Protein AF-A0A4U2ZKZ8-F1 (afdb_monomer)

Solvent-accessible surface area (backbone atoms only — not comparable to full-atom values): 3515 Å² total; per-residue (Å²): 131,80,55,72,65,59,49,49,52,54,51,52,55,51,48,53,53,46,52,53,50,50,54,57,58,72,68,55,78,80,84,45,72,70,56,41,53,54,51,53,53,52,48,53,52,46,53,51,50,51,52,49,50,55,55,48,63,76,74,108

Nearest PDB structures (foldseek):
  7n6g-assembly1_3I  TM=5.397E-01  e=4.078E+00  Chlamydomonas reinhardtii
  7enj-assembly1_V  TM=4.570E-01  e=3.824E+00  Homo sapiens
  2rmk-assembly1_B  TM=5.462E-01  e=7.275E+00  Homo sapiens
  5u0p-assembly1_V  TM=4.546E-01  e=4.946E+00  Schizosaccharomyces pombe

Mean predicted aligned error: 3.72 Å

Structure (mmCIF, N/CA/C/O backbone):
data_AF-A0A4U2ZKZ8-F1
#
_entry.id   AF-A0A4U2ZKZ8-F1
#
loop_
_atom_site.group_PDB
_atom_site.id
_atom_site.type_symbol
_atom_site.label_atom_id
_atom_site.label_alt_id
_atom_site.label_comp_id
_atom_site.label_asym_id
_atom_site.label_entity_id
_atom_site.label_seq_id
_atom_site.pdbx_PDB_ins_code
_atom_site.Cartn_x
_atom_site.Cartn_y
_atom_site.Cartn_z
_atom_site.occupancy
_atom_site.B_iso_or_equiv
_atom_site.auth_seq_id
_atom_site.auth_comp_id
_atom_site.auth_asym_id
_atom_site.auth_atom_id
_atom_site.pdbx_PDB_model_n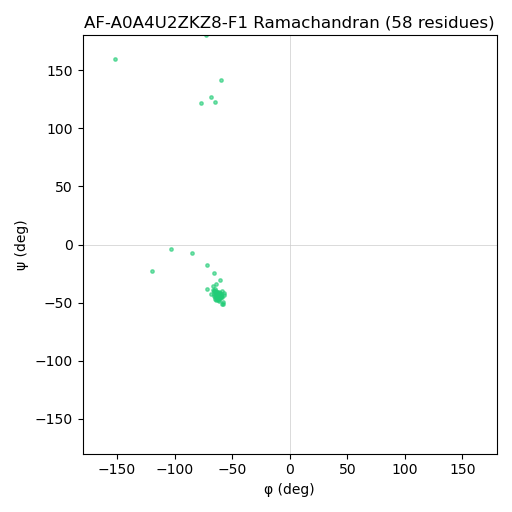um
ATOM 1 N N . LYS A 1 1 ? 15.403 -12.455 -15.367 1.00 76.50 1 LYS A N 1
ATOM 2 C CA . LYS A 1 1 ? 15.508 -11.177 -14.614 1.00 76.50 1 LYS A CA 1
ATOM 3 C C . LYS A 1 1 ? 14.577 -10.198 -15.310 1.00 76.50 1 LYS A C 1
ATOM 5 O O . LYS A 1 1 ? 14.653 -10.154 -16.527 1.00 76.50 1 LYS A O 1
ATOM 10 N N . LEU A 1 2 ? 13.689 -9.502 -14.596 1.00 82.31 2 LEU A N 1
ATOM 11 C CA . LEU A 1 2 ? 12.807 -8.508 -15.224 1.00 82.31 2 LEU A CA 1
ATOM 12 C C . LEU A 1 2 ? 13.646 -7.414 -15.894 1.00 82.31 2 LEU A C 1
ATOM 14 O O . LEU A 1 2 ? 14.689 -7.024 -15.343 1.00 82.31 2 LEU A O 1
ATOM 18 N N . ASP A 1 3 ? 13.204 -6.952 -17.056 1.00 91.12 3 ASP A N 1
ATOM 19 C CA . ASP A 1 3 ? 13.759 -5.783 -17.735 1.00 91.12 3 ASP A CA 1
ATOM 20 C C . ASP A 1 3 ? 13.348 -4.486 -17.012 1.00 91.12 3 ASP A C 1
ATOM 22 O O . ASP A 1 3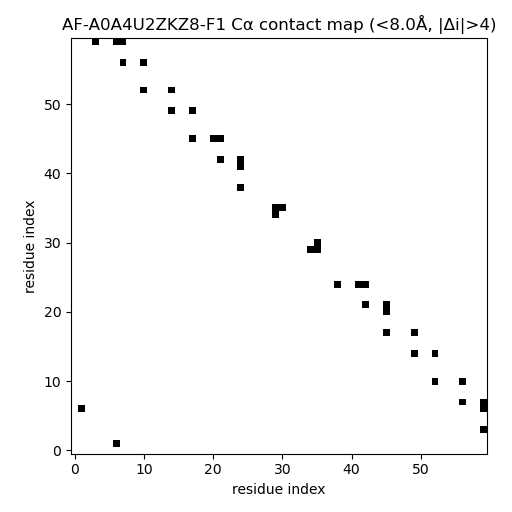 ? 12.741 -4.516 -15.938 1.00 91.12 3 ASP A O 1
ATOM 26 N N . TYR A 1 4 ? 13.791 -3.342 -17.530 1.00 90.06 4 TYR A N 1
ATOM 27 C CA . TYR A 1 4 ? 13.521 -2.042 -16.917 1.00 90.06 4 TYR A CA 1
ATOM 28 C C . TYR A 1 4 ? 12.013 -1.751 -16.849 1.00 90.06 4 TY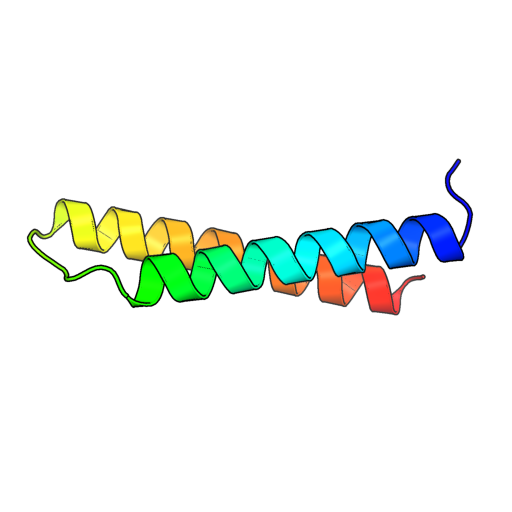R A C 1
ATOM 30 O O . TYR A 1 4 ? 11.499 -1.437 -15.773 1.00 90.06 4 TYR A O 1
ATOM 38 N N . GLU A 1 5 ? 11.301 -1.933 -17.963 1.00 92.38 5 GLU A N 1
ATOM 39 C CA . GLU A 1 5 ? 9.868 -1.634 -18.051 1.00 92.38 5 GLU A CA 1
ATOM 40 C C . GLU A 1 5 ? 9.036 -2.562 -17.163 1.00 92.38 5 GLU A C 1
ATOM 42 O O . GLU A 1 5 ? 8.199 -2.084 -16.401 1.00 92.38 5 GLU A O 1
ATOM 47 N N . GLY A 1 6 ? 9.339 -3.863 -17.130 1.00 93.94 6 GLY A N 1
ATOM 48 C CA . GLY A 1 6 ? 8.647 -4.807 -16.255 1.00 93.94 6 GLY A CA 1
ATOM 49 C C . GLY A 1 6 ? 8.864 -4.518 -14.767 1.00 93.94 6 GLY A C 1
ATOM 50 O O . GLY A 1 6 ? 7.957 -4.701 -13.955 1.00 93.94 6 GLY A O 1
ATOM 51 N N . ARG A 1 7 ? 10.044 -4.016 -14.369 1.00 93.56 7 ARG A N 1
ATOM 52 C CA . ARG A 1 7 ? 10.264 -3.562 -12.980 1.00 93.56 7 ARG A CA 1
ATOM 53 C C . ARG A 1 7 ? 9.453 -2.311 -12.668 1.00 93.56 7 ARG A C 1
ATOM 55 O O . ARG A 1 7 ? 8.879 -2.228 -11.584 1.00 93.56 7 ARG A O 1
ATOM 62 N N . LYS A 1 8 ? 9.416 -1.351 -13.592 1.00 94.56 8 LYS A N 1
ATOM 63 C CA . LYS A 1 8 ? 8.664 -0.104 -13.435 1.00 94.56 8 LYS A CA 1
ATOM 64 C C . LYS A 1 8 ? 7.168 -0.381 -13.305 1.00 94.56 8 LYS A C 1
ATOM 66 O O . LYS A 1 8 ? 6.554 0.094 -12.357 1.00 94.56 8 LYS A O 1
ATOM 71 N N . GLU A 1 9 ? 6.617 -1.210 -14.186 1.00 95.94 9 GLU A N 1
ATOM 72 C CA . GLU A 1 9 ? 5.205 -1.597 -14.178 1.00 95.94 9 GLU A CA 1
ATOM 73 C C . GLU A 1 9 ? 4.801 -2.252 -12.851 1.00 95.94 9 GLU A C 1
ATOM 75 O O . GLU A 1 9 ? 3.840 -1.819 -12.214 1.00 95.94 9 GLU A O 1
ATOM 80 N N . ILE A 1 10 ? 5.574 -3.234 -12.374 1.00 95.81 10 ILE A N 1
ATOM 81 C CA . ILE A 1 10 ? 5.289 -3.919 -11.105 1.00 95.81 10 ILE A CA 1
ATOM 82 C C . ILE A 1 10 ? 5.306 -2.940 -9.926 1.00 95.81 10 ILE A C 1
ATOM 84 O O . ILE A 1 10 ? 4.424 -3.000 -9.066 1.00 95.81 10 ILE A O 1
ATOM 88 N N . LEU A 1 11 ? 6.285 -2.032 -9.877 1.00 95.81 11 LEU A N 1
ATOM 89 C CA . LEU A 1 11 ? 6.366 -1.031 -8.811 1.00 95.81 11 LEU A CA 1
ATOM 90 C C . LEU A 1 11 ? 5.196 -0.044 -8.868 1.00 95.81 11 LEU A C 1
ATOM 92 O O . LEU A 1 11 ? 4.632 0.274 -7.822 1.00 95.81 11 LEU A O 1
ATOM 96 N N . THR A 1 12 ? 4.784 0.385 -10.062 1.00 96.25 12 THR A N 1
ATOM 97 C CA . THR A 1 12 ? 3.625 1.268 -10.249 1.00 96.25 12 THR A CA 1
ATOM 98 C C . THR A 1 12 ? 2.318 0.593 -9.830 1.00 96.25 12 THR A C 1
ATOM 100 O O . THR A 1 12 ? 1.553 1.179 -9.065 1.00 96.25 12 THR A O 1
ATOM 103 N N . ILE A 1 13 ? 2.076 -0.654 -10.248 1.00 97.50 13 ILE A N 1
ATOM 104 C CA . ILE A 1 13 ? 0.887 -1.419 -9.837 1.00 97.50 13 ILE A CA 1
ATOM 105 C C . ILE A 1 13 ? 0.864 -1.584 -8.315 1.00 97.50 13 ILE A C 1
ATOM 107 O O . ILE A 1 13 ? -0.170 -1.390 -7.672 1.00 97.50 13 ILE A O 1
ATOM 111 N N . ARG A 1 14 ? 2.011 -1.916 -7.709 1.00 97.38 14 ARG A N 1
ATOM 112 C CA . ARG A 1 14 ? 2.100 -2.089 -6.257 1.00 97.38 14 ARG A CA 1
ATOM 113 C C . ARG A 1 14 ? 1.824 -0.783 -5.511 1.00 97.38 14 ARG A C 1
ATOM 115 O O . ARG A 1 14 ? 1.104 -0.807 -4.515 1.00 97.38 14 ARG A O 1
ATOM 122 N N . GLN A 1 15 ? 2.350 0.337 -6.002 1.00 97.19 15 GLN A N 1
ATOM 123 C CA . GLN A 1 15 ? 2.106 1.662 -5.436 1.00 97.19 15 GLN A CA 1
ATOM 124 C C . GLN A 1 15 ? 0.613 2.029 -5.459 1.00 97.19 15 GLN A C 1
ATOM 126 O O . GLN A 1 15 ? 0.085 2.486 -4.446 1.00 97.19 15 GLN A O 1
ATOM 131 N N . ASP A 1 16 ? -0.085 1.775 -6.569 1.00 97.94 16 ASP A N 1
ATOM 132 C CA . ASP A 1 16 ? -1.528 2.025 -6.697 1.00 97.94 16 ASP A CA 1
ATOM 133 C C . ASP A 1 16 ? -2.354 1.198 -5.694 1.00 97.94 16 ASP A C 1
ATOM 135 O O . ASP A 1 16 ? -3.215 1.732 -4.990 1.00 97.94 16 ASP A O 1
ATOM 139 N N . VAL A 1 17 ? -2.044 -0.096 -5.548 1.00 98.12 17 VAL A N 1
ATOM 140 C CA . VAL A 1 17 ? -2.710 -0.965 -4.561 1.00 98.12 17 VAL A CA 1
ATOM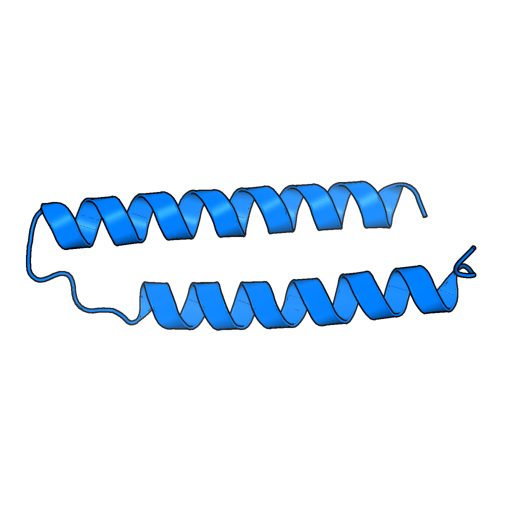 141 C C . VAL A 1 17 ? -2.505 -0.449 -3.135 1.00 98.12 17 VAL A C 1
ATOM 143 O O . VAL A 1 17 ? -3.464 -0.393 -2.364 1.00 98.12 17 VAL A O 1
ATOM 146 N N . LEU A 1 18 ? -1.285 -0.043 -2.781 1.00 98.00 18 LEU A N 1
ATOM 147 C CA . LEU A 1 18 ? -0.974 0.492 -1.452 1.00 98.00 18 LEU A CA 1
ATOM 148 C C . LEU A 1 18 ? -1.719 1.804 -1.172 1.00 98.00 18 LEU A C 1
ATOM 150 O O . LEU A 1 18 ? -2.248 1.980 -0.075 1.00 98.00 18 LEU A O 1
ATOM 154 N N . HIS A 1 19 ? -1.836 2.698 -2.158 1.00 97.88 19 HIS A N 1
ATOM 155 C CA . HIS A 1 19 ? -2.636 3.915 -2.008 1.00 97.88 19 HIS A CA 1
ATOM 156 C C . HIS A 1 19 ? -4.122 3.611 -1.799 1.00 97.88 19 HIS A C 1
ATOM 158 O O . HIS A 1 19 ? -4.733 4.183 -0.897 1.00 97.88 19 HIS A O 1
ATOM 164 N N . LYS A 1 20 ? -4.690 2.659 -2.548 1.00 97.62 20 LYS A N 1
ATOM 165 C CA . LYS A 1 20 ? -6.079 2.209 -2.347 1.00 97.62 20 LYS A CA 1
ATOM 166 C C . LYS A 1 20 ? -6.297 1.639 -0.945 1.00 97.62 20 LYS A C 1
ATOM 168 O O . LYS A 1 20 ? -7.300 1.952 -0.306 1.00 97.62 20 LYS A O 1
ATOM 173 N N . GLN A 1 21 ? -5.352 0.841 -0.446 1.00 96.88 21 GLN A N 1
ATOM 174 C CA . GLN A 1 21 ? -5.396 0.309 0.919 1.00 96.88 21 GLN A CA 1
ATOM 175 C C . GLN A 1 21 ? -5.316 1.420 1.969 1.00 96.88 21 GLN A C 1
ATOM 177 O O . GLN A 1 21 ? -6.079 1.399 2.934 1.00 96.88 21 GLN A O 1
ATOM 182 N N . LEU A 1 22 ? -4.443 2.410 1.769 1.00 96.31 22 LEU A N 1
ATOM 183 C CA . LEU A 1 22 ? -4.313 3.551 2.672 1.00 96.31 22 LEU A CA 1
ATOM 184 C C . LEU A 1 22 ? -5.617 4.350 2.751 1.00 96.31 22 LEU A C 1
ATOM 186 O O . LEU A 1 22 ? -6.090 4.633 3.849 1.00 96.31 22 LEU A O 1
ATOM 190 N N . THR A 1 23 ? -6.232 4.653 1.606 1.00 96.00 23 THR A N 1
ATOM 191 C CA . THR A 1 23 ? -7.531 5.337 1.550 1.00 96.00 23 THR A CA 1
ATOM 192 C C . THR A 1 23 ? -8.629 4.524 2.236 1.00 96.00 23 THR A C 1
ATOM 194 O O . THR A 1 23 ? -9.429 5.087 2.981 1.00 96.00 23 THR A O 1
ATOM 197 N N . ALA A 1 24 ? -8.658 3.203 2.033 1.00 95.12 24 ALA A N 1
ATOM 198 C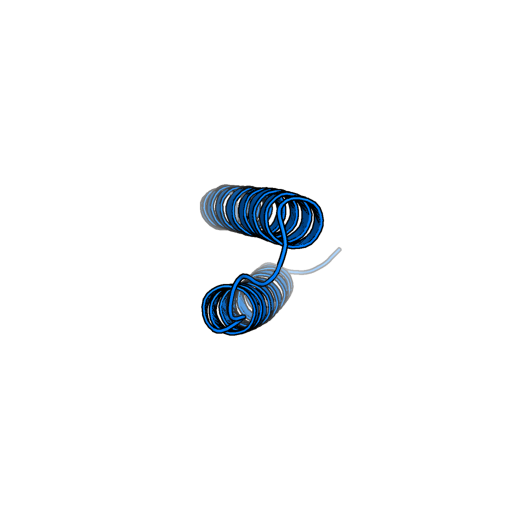 CA . ALA A 1 24 ? -9.629 2.326 2.683 1.00 95.12 24 ALA A CA 1
ATOM 199 C C . ALA A 1 24 ? -9.452 2.280 4.208 1.00 95.12 24 ALA A C 1
ATOM 201 O O . ALA A 1 24 ? -10.435 2.262 4.937 1.00 95.12 24 ALA A O 1
ATOM 202 N N . ILE A 1 25 ? -8.215 2.290 4.709 1.00 92.19 25 ILE A N 1
ATOM 203 C CA . ILE A 1 25 ? -7.945 2.315 6.153 1.00 92.19 25 ILE A CA 1
ATOM 204 C C . ILE A 1 25 ? -8.290 3.682 6.753 1.00 92.19 25 ILE A C 1
ATOM 206 O O . ILE A 1 25 ? -8.848 3.749 7.844 1.00 92.19 25 ILE A O 1
ATOM 210 N N . GLN A 1 26 ? -8.009 4.774 6.040 1.00 88.88 26 GLN A N 1
ATOM 211 C CA . GLN A 1 26 ? -8.346 6.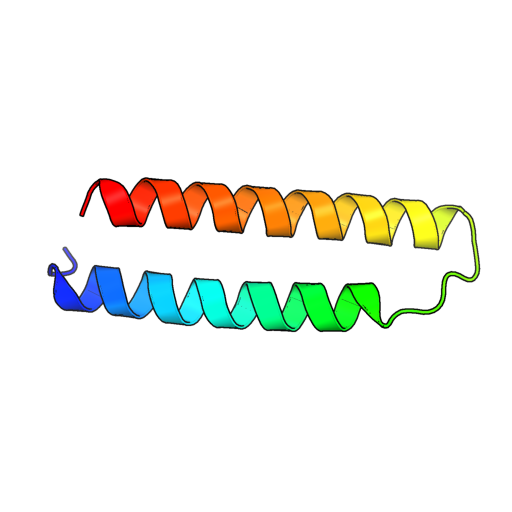132 6.478 1.00 88.88 26 GLN A CA 1
ATOM 212 C C . GLN A 1 26 ? -9.857 6.385 6.558 1.00 88.88 26 GLN A C 1
ATOM 214 O O . GLN A 1 26 ? -10.280 7.263 7.307 1.00 88.88 26 GLN A O 1
ATOM 219 N N . SER A 1 27 ? -10.671 5.634 5.812 1.00 91.00 27 SER A N 1
ATOM 220 C CA . SER A 1 27 ? -12.132 5.730 5.880 1.00 91.00 27 SER A CA 1
ATOM 221 C C . SER A 1 27 ? -12.755 4.883 6.995 1.00 91.00 27 SER A C 1
ATOM 223 O O . SER A 1 27 ? -13.953 5.012 7.259 1.00 91.00 27 SER A O 1
ATOM 225 N N . LEU A 1 28 ? -11.970 4.042 7.683 1.00 89.50 28 LEU A N 1
ATOM 226 C CA . LEU A 1 28 ? -12.460 3.262 8.816 1.00 89.50 28 LEU A CA 1
ATOM 227 C C . LEU A 1 28 ? -12.773 4.179 9.997 1.00 89.50 28 LEU A C 1
ATOM 229 O O . LEU A 1 28 ? -11.939 4.952 10.469 1.00 89.50 28 LEU A O 1
ATOM 233 N N . ARG A 1 29 ? -13.993 4.056 10.523 1.00 80.12 29 ARG A N 1
ATOM 234 C 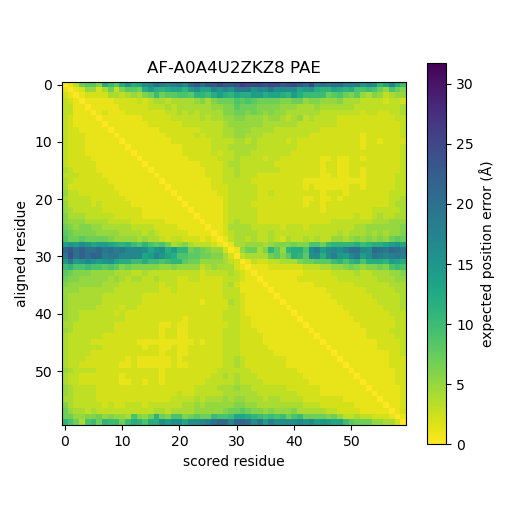CA . ARG A 1 29 ? -14.387 4.752 11.744 1.00 80.12 29 ARG A CA 1
ATOM 235 C C . ARG A 1 29 ? -13.790 4.029 12.946 1.00 80.12 29 ARG A C 1
ATOM 237 O O . ARG A 1 29 ? -14.077 2.857 13.178 1.00 80.12 29 ARG A O 1
ATOM 244 N N . VAL A 1 30 ? -12.992 4.750 13.722 1.00 82.38 30 VAL A N 1
ATOM 245 C CA . VAL A 1 30 ? -12.378 4.233 14.946 1.00 82.38 30 VAL A CA 1
ATOM 246 C C . VAL A 1 30 ? -13.468 3.924 15.976 1.00 82.38 30 VAL A C 1
ATOM 248 O O . VAL A 1 30 ? -14.267 4.798 16.313 1.00 82.38 30 VAL A O 1
ATOM 251 N N . SER A 1 31 ? -13.525 2.676 16.443 1.00 78.00 31 SER A N 1
ATOM 252 C CA . SER A 1 31 ? -14.570 2.188 17.357 1.00 78.00 31 SER A CA 1
ATOM 253 C C . SER A 1 31 ? -14.035 1.681 18.700 1.00 78.00 31 SER A C 1
ATOM 255 O O . SER A 1 31 ? -14.778 1.675 19.678 1.00 78.00 31 SER A O 1
ATOM 257 N N . SER A 1 32 ? -12.761 1.287 18.780 1.00 90.94 32 SER A N 1
ATOM 258 C CA . SER A 1 32 ? -12.103 0.843 20.016 1.00 90.94 32 SER A CA 1
ATOM 259 C C . SER A 1 32 ? -10.598 1.113 19.971 1.00 90.94 32 SER A C 1
ATOM 261 O O . SER A 1 32 ? -10.036 1.239 18.885 1.00 90.94 32 SER A O 1
ATOM 263 N N . SER A 1 33 ? -9.943 1.161 21.138 1.00 91.25 33 SER A N 1
ATOM 264 C CA . SER A 1 33 ? -8.488 1.367 21.250 1.00 91.25 33 SER A CA 1
ATOM 265 C C . SER A 1 33 ? -7.687 0.315 20.484 1.00 91.25 33 SER A C 1
ATOM 267 O O . SER A 1 33 ? -6.778 0.659 19.738 1.00 91.25 33 SER A O 1
ATOM 269 N N . PHE A 1 34 ? -8.088 -0.954 20.584 1.00 92.00 34 PHE A N 1
ATOM 270 C CA . PHE A 1 34 ? -7.468 -2.037 19.826 1.00 92.00 34 PHE A CA 1
ATOM 271 C C . PHE A 1 34 ? -7.583 -1.818 18.311 1.00 92.00 34 PHE A C 1
ATOM 273 O O . PHE A 1 34 ? -6.611 -1.983 17.579 1.00 92.00 34 PHE A O 1
ATOM 280 N N . ILE A 1 35 ? -8.761 -1.409 17.826 1.00 90.31 35 ILE A N 1
ATOM 281 C CA . ILE A 1 35 ? -8.960 -1.129 16.399 1.00 90.31 35 ILE A CA 1
ATOM 282 C C . ILE A 1 35 ? -8.132 0.086 15.957 1.00 90.31 35 ILE A C 1
ATOM 284 O O . ILE A 1 35 ? -7.585 0.058 14.857 1.00 90.31 35 ILE A O 1
ATOM 288 N N . THR A 1 36 ? -7.968 1.106 16.807 1.00 93.50 36 THR A N 1
ATOM 289 C CA . THR A 1 36 ? -7.049 2.230 16.552 1.00 93.50 36 THR A CA 1
ATOM 290 C C . THR A 1 36 ? -5.620 1.746 16.343 1.00 93.50 36 THR A C 1
ATOM 292 O O . THR A 1 36 ? -5.017 2.072 15.325 1.00 93.50 36 THR A O 1
ATOM 295 N N . GLU A 1 37 ? -5.092 0.932 17.258 1.00 94.94 37 GLU A N 1
ATOM 296 C CA . GLU A 1 37 ? -3.716 0.426 17.177 1.00 94.94 37 GLU A CA 1
ATOM 297 C C . GLU A 1 37 ? -3.497 -0.413 15.912 1.00 94.94 37 GLU A C 1
ATOM 299 O O . GLU A 1 37 ? -2.487 -0.266 15.221 1.00 94.94 37 GLU A O 1
ATOM 304 N N . VAL A 1 38 ? -4.472 -1.253 15.547 1.00 93.88 38 VAL A N 1
ATOM 305 C CA . VAL A 1 38 ? -4.424 -2.039 14.305 1.00 93.88 38 VAL A CA 1
ATOM 306 C C . VAL A 1 38 ? -4.424 -1.133 13.070 1.00 93.88 38 VAL A C 1
ATOM 308 O O . VAL A 1 38 ? -3.680 -1.397 12.118 1.00 93.88 38 VAL A O 1
ATOM 311 N N . ILE A 1 39 ? -5.225 -0.064 13.073 1.00 94.25 39 ILE A N 1
ATOM 312 C CA . ILE A 1 39 ? -5.268 0.933 11.994 1.00 94.25 39 ILE A CA 1
ATOM 313 C C . ILE A 1 39 ? -3.923 1.659 11.880 1.00 94.25 39 ILE A C 1
ATOM 315 O O . ILE A 1 39 ? -3.374 1.752 10.781 1.00 94.25 39 ILE A O 1
ATOM 319 N N . GLU A 1 40 ? -3.363 2.128 12.994 1.00 94.69 40 GLU A N 1
ATOM 320 C CA . GLU A 1 40 ? -2.084 2.845 13.031 1.00 94.69 40 GLU A CA 1
ATOM 321 C C . GLU A 1 40 ? -0.919 1.964 12.580 1.00 94.69 40 GLU A C 1
ATOM 323 O O . GLU A 1 40 ? -0.113 2.373 11.740 1.00 94.69 40 GLU A O 1
ATOM 328 N N . PHE A 1 41 ? -0.866 0.721 13.061 1.00 95.88 41 PHE A N 1
ATOM 329 C CA . PHE A 1 41 ? 0.127 -0.255 12.629 1.00 95.88 41 PHE A CA 1
ATOM 330 C C . PHE A 1 41 ? 0.023 -0.539 11.126 1.00 95.88 41 PHE A C 1
ATOM 332 O O . PHE A 1 41 ? 1.030 -0.539 10.412 1.00 95.88 41 PHE A O 1
ATOM 339 N N . SER A 1 42 ? -1.196 -0.750 10.624 1.00 95.88 42 SER A N 1
ATOM 340 C CA . SER A 1 42 ? -1.431 -1.028 9.2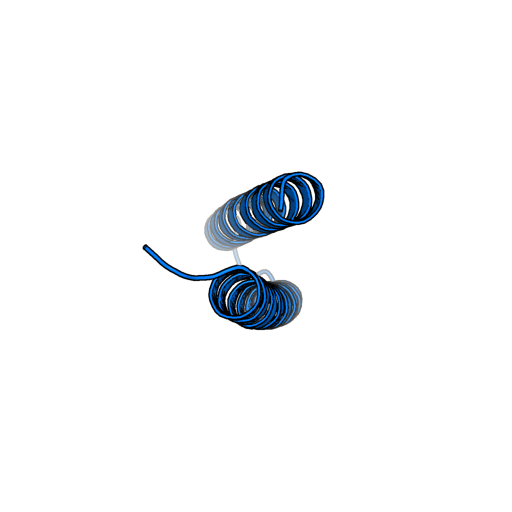03 1.00 95.88 42 SER A CA 1
ATOM 341 C C . SER A 1 42 ? -1.038 0.159 8.326 1.00 95.88 42 SER A C 1
ATOM 343 O O . SER A 1 42 ? -0.375 -0.025 7.304 1.00 95.88 42 SER A O 1
ATOM 345 N N . LYS A 1 43 ? -1.378 1.379 8.755 1.00 96.44 43 LYS A N 1
ATOM 346 C CA . LYS A 1 43 ? -0.975 2.624 8.097 1.00 96.44 43 LYS A CA 1
ATOM 347 C C . LYS A 1 43 ? 0.549 2.750 8.031 1.00 96.44 43 LYS A C 1
ATOM 349 O O . LYS A 1 43 ? 1.085 2.920 6.940 1.00 96.44 43 LYS A O 1
ATOM 354 N N . SER A 1 44 ? 1.238 2.578 9.161 1.00 97.69 44 SER A N 1
ATOM 355 C CA . SER A 1 44 ? 2.704 2.654 9.246 1.00 97.69 44 SER A CA 1
ATOM 356 C C . SER A 1 44 ? 3.394 1.664 8.299 1.00 97.69 44 SER A C 1
ATOM 358 O O . SER A 1 44 ? 4.336 2.016 7.587 1.00 97.69 44 SER A O 1
ATOM 360 N N . ARG A 1 45 ? 2.877 0.431 8.200 1.00 97.94 45 ARG A N 1
ATOM 361 C CA . ARG A 1 45 ? 3.391 -0.573 7.256 1.00 97.94 45 ARG A CA 1
ATOM 362 C C . ARG A 1 45 ? 3.231 -0.161 5.795 1.00 97.94 45 ARG A C 1
ATOM 364 O O . ARG A 1 45 ? 4.176 -0.321 5.024 1.00 97.94 45 ARG A O 1
ATOM 371 N N . ILE A 1 46 ? 2.062 0.355 5.416 1.00 97.94 46 ILE A N 1
ATOM 372 C CA . ILE A 1 46 ? 1.795 0.807 4.042 1.00 97.94 46 ILE A CA 1
ATOM 373 C C . ILE A 1 46 ? 2.694 1.995 3.687 1.00 97.94 46 ILE A C 1
ATOM 375 O O . ILE A 1 46 ? 3.305 2.008 2.620 1.00 97.94 46 ILE A O 1
ATOM 379 N N . GLU A 1 47 ? 2.823 2.968 4.589 1.00 97.62 47 GLU A N 1
ATOM 380 C CA . GLU A 1 47 ? 3.687 4.139 4.399 1.00 97.62 47 GLU A CA 1
ATOM 381 C C . GLU A 1 47 ? 5.158 3.736 4.243 1.00 97.62 47 GLU A C 1
ATOM 383 O O . GLU A 1 47 ? 5.843 4.216 3.337 1.00 97.62 47 GLU A O 1
ATOM 388 N N . HIS A 1 48 ? 5.635 2.799 5.065 1.00 98.12 48 HIS A N 1
ATOM 389 C CA . HIS A 1 48 ? 6.982 2.254 4.937 1.00 98.12 48 HIS A CA 1
ATOM 390 C C . HIS A 1 48 ? 7.211 1.585 3.574 1.00 98.12 48 HIS A C 1
ATOM 392 O O . HIS A 1 48 ? 8.234 1.824 2.927 1.00 98.12 48 HIS A O 1
ATOM 398 N N . GLU A 1 49 ? 6.260 0.776 3.104 1.00 97.88 49 GLU A N 1
ATOM 399 C CA . GLU A 1 49 ? 6.378 0.101 1.811 1.00 97.88 49 GLU A CA 1
ATOM 400 C C . GLU A 1 49 ? 6.352 1.095 0.636 1.00 97.88 49 GLU A C 1
ATOM 402 O O . GLU A 1 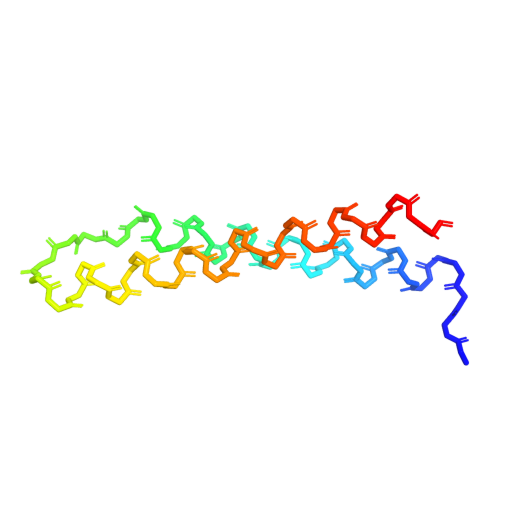49 ? 7.146 0.968 -0.297 1.00 97.88 49 GLU A O 1
ATOM 407 N N . LEU A 1 50 ? 5.522 2.141 0.703 1.00 97.94 50 LEU A N 1
ATOM 408 C CA . LEU A 1 50 ? 5.500 3.227 -0.286 1.00 97.94 50 LEU A CA 1
ATOM 409 C C . LEU A 1 50 ? 6.843 3.971 -0.360 1.00 97.94 50 LEU A C 1
ATOM 411 O O . LEU A 1 50 ? 7.335 4.271 -1.455 1.00 97.94 50 LEU A O 1
ATOM 415 N N . LEU A 1 51 ? 7.471 4.240 0.788 1.00 97.31 51 LEU A N 1
ATOM 416 C CA . LEU A 1 51 ? 8.810 4.834 0.846 1.00 97.31 51 LEU A CA 1
ATOM 417 C C . LEU A 1 51 ? 9.862 3.902 0.237 1.00 97.31 51 LEU A C 1
ATOM 419 O O . LEU A 1 51 ? 10.739 4.354 -0.507 1.00 97.31 51 LEU A O 1
ATOM 423 N N . TRP A 1 52 ? 9.761 2.602 0.512 1.00 97.50 52 TRP A N 1
ATOM 424 C CA . TRP A 1 52 ? 10.652 1.602 -0.063 1.00 97.50 52 TRP A CA 1
ATOM 425 C C . TRP A 1 52 ? 10.518 1.523 -1.589 1.00 97.50 52 TRP A C 1
ATOM 427 O O . TRP A 1 52 ? 11.530 1.607 -2.285 1.00 97.50 52 TRP A O 1
ATOM 437 N N . ILE A 1 53 ? 9.294 1.476 -2.123 1.00 96.31 53 ILE A N 1
ATOM 438 C CA . ILE A 1 53 ? 9.028 1.514 -3.572 1.00 96.31 53 ILE A CA 1
ATOM 439 C C . ILE A 1 53 ? 9.592 2.790 -4.195 1.00 96.31 53 ILE A C 1
ATOM 441 O O . ILE A 1 53 ? 10.296 2.722 -5.200 1.00 96.31 53 ILE A O 1
ATOM 445 N N . THR A 1 54 ? 9.371 3.945 -3.567 1.00 95.12 54 THR A N 1
ATOM 446 C CA . THR A 1 54 ? 9.926 5.225 -4.034 1.00 95.12 54 THR A CA 1
ATOM 447 C C . THR A 1 54 ? 11.457 5.191 -4.090 1.00 95.12 54 THR A C 1
ATOM 449 O O . THR A 1 54 ? 12.066 5.696 -5.032 1.00 95.12 54 THR A O 1
ATOM 452 N N . SER A 1 55 ? 12.101 4.572 -3.097 1.00 95.50 55 SER A N 1
ATOM 453 C CA . SER A 1 55 ? 13.554 4.371 -3.074 1.00 95.50 55 SER A CA 1
ATOM 454 C C . SER A 1 55 ? 14.028 3.433 -4.187 1.00 95.50 55 SER A C 1
ATOM 456 O O . SER A 1 55 ? 15.050 3.703 -4.814 1.00 95.50 55 SER A O 1
ATOM 458 N N . LEU A 1 56 ? 13.285 2.359 -4.470 1.00 93.44 56 LEU A N 1
ATOM 459 C CA . LEU A 1 56 ? 13.589 1.441 -5.569 1.00 93.44 56 LEU A CA 1
ATOM 460 C C . LEU A 1 56 ? 13.452 2.113 -6.932 1.00 93.44 56 LEU A C 1
ATOM 462 O O . LEU A 1 56 ? 14.348 1.971 -7.754 1.00 93.44 56 LEU A O 1
ATOM 466 N N . MET A 1 57 ? 12.387 2.885 -7.152 1.00 92.06 57 MET A N 1
ATOM 467 C CA . MET A 1 57 ? 12.173 3.606 -8.409 1.00 92.06 57 MET A CA 1
ATOM 468 C C . MET A 1 57 ? 13.290 4.609 -8.712 1.00 92.06 57 MET A C 1
ATOM 470 O O . MET A 1 57 ? 13.606 4.817 -9.872 1.00 92.06 57 MET A O 1
ATOM 474 N N . LYS A 1 58 ? 13.928 5.201 -7.693 1.00 92.06 58 LYS A N 1
ATOM 475 C CA . LYS A 1 58 ? 15.102 6.078 -7.878 1.00 92.06 58 LYS A CA 1
ATOM 476 C C . LYS A 1 58 ? 16.378 5.330 -8.279 1.00 92.06 58 LYS A C 1
ATOM 478 O O . LYS A 1 58 ? 17.345 5.965 -8.685 1.00 92.06 58 LYS A O 1
ATOM 483 N N . LYS A 1 59 ? 16.421 4.011 -8.074 1.00 88.62 59 LYS A N 1
ATOM 484 C CA . LYS A 1 59 ? 17.587 3.146 -8.327 1.00 88.62 59 LYS A CA 1
ATOM 485 C C . LYS A 1 59 ? 17.454 2.329 -9.614 1.00 88.62 59 LYS A C 1
ATOM 487 O O . LYS A 1 59 ? 18.367 1.564 -9.924 1.00 88.62 59 LYS A O 1
ATOM 492 N N . ILE A 1 60 ? 16.311 2.431 -10.291 1.00 78.94 60 ILE A N 1
ATOM 493 C CA . ILE A 1 60 ? 16.009 1.774 -11.564 1.00 78.94 60 ILE A CA 1
ATOM 494 C C . ILE A 1 60 ? 16.147 2.816 -12.661 1.00 78.94 60 ILE A C 1
ATOM 496 O O . ILE A 1 60 ? 16.853 2.495 -13.638 1.00 78.94 60 ILE A O 1
#

Foldseek 3Di:
DDDPVRLVVVLVVLLVVLVVVLVVLVPDDDDDPVSVVVSVVSNVVSVVVNVVSVVVNVVD

pLDDT: mean 93.37, std 5.3, range [76.5, 98.12]

Secondary structure (DSSP, 8-state):
---HHHHHHHHHHHHHHHHHHHHHHHTSPP-SHHHHHHHHHHHHHHHHHHHHHHHHHTT-

Sequence (60 aa):
KLDYEGRKEILTIRQDVLHKQLTAIQSLRVSSSFITEVIEFSKSRIEHELLWITSLMKKI

Organism: NCBI:txid1890302

Radius of gyration: 14.41 Å; Cα contacts (8 Å, |Δi|>4): 20; chains: 1; bounding box: 32×17×39 Å